Protein AF-A0A955FFC4-F1 (afdb_monomer_lite)

Foldseek 3Di:
DDDDDDPPPVPVVVVVVVVVVVVLLVQLLLQLLAWEWEAEPVVRDIDIDRRSLVVQVVVLVPDPDPDDSVVSNVSSVVSNVVSVPDPHHYYDYD

pLDDT: mean 82.97, std 13.57, range [53.78, 96.0]

Structure (mmCIF, N/CA/C/O backbone):
data_AF-A0A955FFC4-F1
#
_entry.id   AF-A0A955FFC4-F1
#
loop_
_atom_site.group_PDB
_atom_site.id
_atom_site.type_symbol
_atom_site.label_atom_id
_atom_site.label_alt_id
_atom_site.label_comp_id
_atom_site.label_asym_id
_atom_site.label_entity_id
_atom_site.label_seq_id
_atom_site.pdbx_PDB_ins_code
_atom_site.Cartn_x
_atom_site.Cartn_y
_atom_site.Cartn_z
_atom_site.occupancy
_atom_site.B_iso_or_equiv
_atom_site.auth_seq_id
_atom_site.auth_comp_id
_atom_site.auth_asym_id
_atom_site.auth_atom_id
_atom_site.pdbx_PDB_model_num
ATOM 1 N N . MET A 1 1 ? -36.392 5.468 45.249 1.00 54.31 1 MET A N 1
ATOM 2 C CA . MET A 1 1 ? -36.507 4.399 44.228 1.00 54.31 1 MET A CA 1
ATOM 3 C C . MET A 1 1 ? -35.678 4.788 43.006 1.00 54.31 1 MET A C 1
ATOM 5 O O . MET A 1 1 ? -36.012 5.798 42.395 1.00 54.31 1 MET A O 1
ATOM 9 N N . PRO A 1 2 ? -34.590 4.082 42.652 1.00 60.34 2 PRO A N 1
ATOM 10 C CA . PRO A 1 2 ? -33.821 4.402 41.453 1.00 60.34 2 PRO A CA 1
ATOM 11 C C . PRO A 1 2 ? -34.438 3.710 40.227 1.00 60.34 2 PRO A C 1
ATOM 13 O O . PRO A 1 2 ? -34.625 2.496 40.215 1.00 60.34 2 PRO A O 1
ATOM 16 N N . LYS A 1 3 ? -34.785 4.492 39.198 1.00 56.66 3 LYS A N 1
ATOM 17 C CA . LYS A 1 3 ? -35.309 3.987 37.917 1.00 56.66 3 LYS A CA 1
ATOM 18 C C . LYS A 1 3 ? -34.197 3.273 37.125 1.00 56.66 3 LYS A C 1
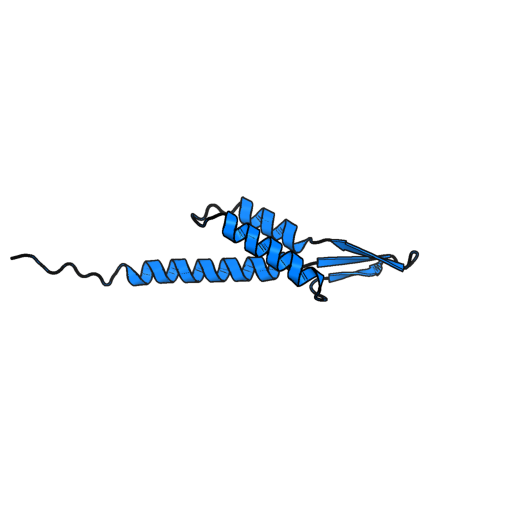ATOM 20 O O . LYS A 1 3 ? -33.095 3.820 37.028 1.00 56.66 3 LYS A O 1
ATOM 25 N N . PRO A 1 4 ? -34.458 2.106 36.508 1.00 61.22 4 PRO A N 1
ATOM 26 C CA . PRO A 1 4 ? -33.458 1.394 35.721 1.00 61.22 4 PRO A CA 1
ATOM 27 C C . PRO A 1 4 ? -33.192 2.132 34.401 1.00 61.22 4 PRO A C 1
ATOM 29 O O . PRO A 1 4 ? -34.077 2.302 33.562 1.00 61.22 4 PRO A O 1
ATOM 32 N N . LYS A 1 5 ? -31.953 2.603 34.220 1.00 53.78 5 LYS A N 1
ATOM 33 C CA . LYS A 1 5 ? -31.502 3.315 33.017 1.00 53.78 5 LYS A CA 1
ATOM 34 C C . LYS A 1 5 ? -31.298 2.304 31.881 1.00 53.78 5 LYS A C 1
ATOM 36 O O . LYS A 1 5 ? -30.409 1.457 31.938 1.00 53.78 5 LYS A O 1
ATOM 41 N N . ASN A 1 6 ? -32.155 2.384 30.869 1.00 57.72 6 ASN A N 1
ATOM 42 C CA . ASN A 1 6 ? -32.224 1.467 29.732 1.00 57.72 6 ASN A CA 1
ATOM 43 C C . ASN A 1 6 ? -30.949 1.569 28.859 1.00 57.72 6 ASN A C 1
ATOM 45 O O . ASN A 1 6 ? -30.765 2.533 28.122 1.00 57.72 6 ASN A O 1
ATOM 49 N N . LYS A 1 7 ? -30.049 0.578 28.946 1.00 57.91 7 LYS A N 1
ATOM 50 C CA . LYS A 1 7 ? -28.730 0.525 28.266 1.00 57.91 7 LYS A CA 1
ATOM 51 C C . LYS A 1 7 ? -28.768 0.019 26.807 1.00 57.91 7 LYS A C 1
ATOM 53 O O . LYS A 1 7 ? -27.745 -0.421 26.291 1.00 57.91 7 LYS A O 1
ATOM 58 N N . LYS A 1 8 ? -29.918 0.019 26.125 1.00 56.09 8 LYS A N 1
ATOM 59 C CA . LYS A 1 8 ? -30.042 -0.624 24.796 1.00 56.09 8 LYS A CA 1
ATOM 60 C C . LYS A 1 8 ? -29.724 0.279 23.594 1.00 56.09 8 LYS A C 1
ATOM 62 O O . LYS A 1 8 ? -29.367 -0.251 22.551 1.00 56.09 8 LYS A O 1
ATOM 67 N N . ALA A 1 9 ? -29.764 1.605 23.734 1.00 55.69 9 ALA A N 1
ATOM 68 C CA . ALA A 1 9 ? -29.582 2.523 22.600 1.00 55.69 9 ALA A CA 1
ATOM 69 C C . ALA A 1 9 ? -28.121 2.684 22.122 1.00 55.69 9 ALA A C 1
ATOM 71 O O . ALA A 1 9 ? -27.894 3.009 20.964 1.00 55.69 9 ALA A O 1
ATOM 72 N N . ASN A 1 10 ? -27.122 2.401 22.968 1.00 56.19 10 ASN A N 1
ATOM 73 C CA . ASN A 1 10 ? -25.712 2.600 22.599 1.00 56.19 10 ASN A CA 1
ATOM 74 C C . ASN A 1 10 ? -25.120 1.491 21.716 1.00 56.19 10 ASN A C 1
ATOM 76 O O . ASN A 1 10 ? -24.100 1.726 21.082 1.00 56.19 10 ASN A O 1
ATOM 80 N N . LYS A 1 11 ? -25.728 0.296 21.663 1.00 55.47 11 LYS A N 1
ATOM 81 C CA . LYS A 1 11 ? -25.161 -0.831 20.900 1.00 55.47 11 LYS A CA 1
ATOM 82 C C . LYS A 1 11 ? -25.271 -0.655 19.383 1.00 55.47 11 LYS A C 1
ATOM 84 O O . LYS A 1 11 ? -24.379 -1.104 18.672 1.00 55.47 11 LYS A O 1
ATOM 89 N N . LEU A 1 12 ? -26.340 -0.016 18.898 1.00 57.34 12 LEU A N 1
ATOM 90 C CA . LEU A 1 12 ? -26.520 0.219 17.461 1.00 57.34 12 LEU A CA 1
ATOM 91 C C . LEU A 1 12 ? -25.492 1.221 16.923 1.00 57.34 12 LEU A C 1
ATOM 93 O O . LEU A 1 12 ? -24.846 0.938 15.924 1.00 57.34 12 LEU A O 1
ATOM 97 N N . SER A 1 13 ? -25.263 2.324 17.643 1.00 58.88 13 SER A N 1
ATOM 98 C CA . SER A 1 13 ? -24.281 3.342 17.247 1.00 58.88 13 SER A CA 1
ATOM 99 C C . SER A 1 13 ? -22.849 2.793 17.168 1.00 58.88 13 SER A C 1
ATOM 101 O O . SER A 1 13 ? -22.109 3.141 16.254 1.00 58.88 13 SER A O 1
ATOM 103 N N . THR A 1 14 ? -22.455 1.894 18.078 1.00 62.78 14 THR A N 1
ATOM 104 C CA . THR A 1 14 ? -21.148 1.216 18.001 1.00 62.78 14 THR A CA 1
ATOM 105 C C . THR A 1 14 ? -21.035 0.256 16.814 1.00 62.78 14 THR A C 1
ATOM 107 O O . THR A 1 14 ? -19.989 0.212 16.180 1.00 62.78 14 THR A O 1
ATOM 110 N N . LEU A 1 15 ? -22.107 -0.469 16.468 1.00 62.62 15 LEU A N 1
ATOM 111 C CA . LEU A 1 15 ? -22.101 -1.410 15.336 1.00 62.62 15 LEU A CA 1
ATOM 112 C C . LEU A 1 15 ? -22.007 -0.699 13.974 1.00 62.62 15 LEU A C 1
ATOM 114 O O . LEU A 1 15 ? -21.368 -1.206 13.050 1.00 62.62 15 LEU A O 1
ATOM 118 N N . GLU A 1 16 ? -22.626 0.477 13.840 1.00 62.34 16 GLU A N 1
ATOM 119 C CA . GLU A 1 16 ? -22.520 1.306 12.632 1.00 62.34 16 GLU A CA 1
ATOM 120 C C . GLU A 1 16 ? -21.086 1.816 12.424 1.00 62.34 16 GLU A C 1
ATOM 122 O O . GLU A 1 16 ? -20.565 1.752 11.309 1.00 62.34 16 GLU A O 1
ATOM 127 N N . ILE A 1 17 ? -20.416 2.245 13.501 1.00 69.38 17 ILE A N 1
ATOM 128 C CA . ILE A 1 17 ? -19.010 2.678 13.466 1.00 69.38 17 ILE A CA 1
ATOM 129 C C . ILE A 1 17 ? -18.088 1.514 13.062 1.00 69.38 17 ILE A C 1
ATOM 131 O O . ILE A 1 17 ? -17.193 1.707 12.236 1.00 69.38 17 ILE A O 1
ATOM 135 N N . ASP A 1 18 ? -18.341 0.303 13.568 1.00 79.44 18 ASP A N 1
ATOM 136 C CA . ASP A 1 18 ? -17.557 -0.892 13.225 1.00 79.44 18 ASP A CA 1
ATOM 137 C C . ASP A 1 18 ? -17.700 -1.284 11.745 1.00 79.44 18 ASP A C 1
ATOM 139 O O . ASP A 1 18 ? -16.721 -1.647 11.091 1.00 79.44 18 ASP A O 1
ATOM 143 N N . SER A 1 19 ? -18.903 -1.167 11.179 1.00 86.62 19 SER A N 1
ATOM 144 C CA . SER A 1 19 ? -19.154 -1.519 9.773 1.00 86.62 19 SER A CA 1
ATOM 145 C C . SER A 1 19 ? -18.430 -0.574 8.807 1.00 86.62 19 SER A C 1
ATOM 147 O O . SER A 1 19 ? -17.822 -1.022 7.832 1.00 86.62 19 SER A O 1
ATOM 149 N N . VAL A 1 20 ? -18.439 0.731 9.100 1.00 85.50 20 VAL A N 1
ATOM 150 C CA . VAL A 1 20 ? -17.703 1.743 8.321 1.00 85.50 20 VAL A CA 1
ATOM 151 C C . VAL A 1 20 ? -16.196 1.510 8.416 1.00 85.50 20 VAL A C 1
ATOM 153 O O . VAL A 1 20 ? -15.491 1.616 7.412 1.00 85.50 20 VAL A O 1
ATOM 156 N N . PHE A 1 21 ? -15.700 1.145 9.599 1.00 85.44 21 PHE A N 1
ATOM 157 C CA . PHE A 1 21 ? -14.294 0.809 9.797 1.00 85.44 21 PHE A CA 1
ATOM 158 C C . PHE A 1 21 ? -13.867 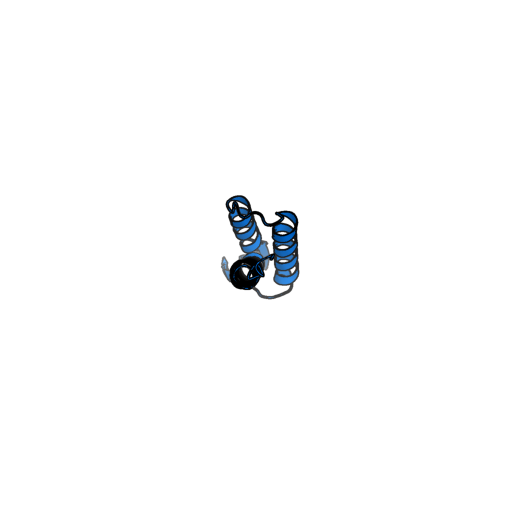-0.394 8.947 1.00 85.44 21 PHE A C 1
ATOM 160 O O . PHE A 1 21 ? -12.879 -0.310 8.218 1.00 85.44 21 PHE A O 1
ATOM 167 N N . ILE A 1 22 ? -14.635 -1.485 8.971 1.00 89.31 22 ILE A N 1
ATOM 168 C CA . ILE A 1 22 ? -14.354 -2.678 8.157 1.00 89.31 22 ILE A CA 1
ATOM 169 C C . ILE A 1 22 ? -14.376 -2.336 6.666 1.00 89.31 22 ILE A C 1
ATOM 171 O O . ILE A 1 22 ? -13.474 -2.735 5.928 1.00 89.31 22 ILE A O 1
ATOM 175 N N . PHE A 1 23 ? -15.367 -1.562 6.219 1.00 91.44 23 PHE A N 1
ATOM 176 C CA . PHE A 1 23 ? -15.436 -1.113 4.831 1.00 91.44 23 PHE A CA 1
ATOM 177 C C . PHE A 1 23 ? -14.190 -0.314 4.429 1.00 91.44 23 PHE A C 1
ATOM 179 O O . PHE A 1 23 ? -13.603 -0.579 3.381 1.00 91.44 23 PHE A O 1
ATOM 186 N N . LYS A 1 24 ? -13.742 0.612 5.283 1.00 90.00 24 LYS A N 1
ATOM 187 C CA . LYS A 1 24 ? -12.526 1.402 5.057 1.00 90.00 24 LYS A CA 1
ATOM 188 C C . LYS A 1 24 ? -11.278 0.519 4.946 1.00 90.00 24 LYS A C 1
ATOM 190 O O . LYS A 1 24 ? -10.469 0.730 4.046 1.00 90.00 24 LYS A O 1
ATOM 195 N N . ILE A 1 25 ? -11.145 -0.503 5.795 1.00 91.50 25 ILE A N 1
ATOM 196 C CA . ILE A 1 25 ? -10.053 -1.485 5.694 1.00 91.50 25 ILE A CA 1
ATOM 197 C C . ILE A 1 25 ? -10.078 -2.181 4.335 1.00 91.50 25 ILE A C 1
ATOM 199 O O . ILE A 1 25 ? -9.058 -2.226 3.650 1.00 91.50 25 ILE A O 1
ATOM 203 N N . ILE A 1 26 ? -11.235 -2.709 3.932 1.00 94.38 26 ILE A N 1
ATOM 204 C CA . ILE A 1 26 ? -11.383 -3.418 2.655 1.00 94.38 26 ILE A CA 1
ATOM 205 C C . ILE A 1 26 ? -11.031 -2.486 1.492 1.00 94.38 26 ILE A C 1
ATOM 207 O O . ILE A 1 26 ? -10.286 -2.884 0.598 1.00 94.38 26 ILE A O 1
ATOM 211 N N . LEU A 1 27 ? -11.498 -1.236 1.531 1.00 93.75 27 LEU A N 1
ATOM 212 C CA . LEU A 1 27 ? -11.182 -0.217 0.534 1.00 93.75 27 LEU A CA 1
ATOM 213 C C . LEU A 1 27 ? -9.664 -0.016 0.400 1.00 93.75 27 LEU A C 1
ATOM 215 O O . LEU A 1 27 ? -9.142 -0.045 -0.712 1.00 93.75 27 LEU A O 1
ATOM 219 N N . PHE A 1 28 ? -8.943 0.136 1.513 1.00 93.69 28 PHE A N 1
ATOM 220 C CA . PHE A 1 28 ? -7.487 0.300 1.495 1.00 93.69 28 PHE A CA 1
ATOM 221 C C . PHE A 1 28 ? -6.731 -0.950 1.071 1.00 93.69 28 PHE A C 1
ATOM 223 O O . PHE A 1 28 ? -5.682 -0.826 0.447 1.00 93.69 28 PHE A O 1
ATOM 230 N N . VAL A 1 29 ? -7.250 -2.145 1.346 1.00 94.69 29 VAL A N 1
ATOM 231 C CA . VAL A 1 29 ? -6.650 -3.383 0.835 1.00 94.69 29 VAL A CA 1
ATOM 232 C C . VAL A 1 29 ? -6.814 -3.472 -0.681 1.00 94.69 29 VAL A C 1
ATOM 234 O O . VAL A 1 29 ? -5.844 -3.731 -1.395 1.00 94.69 29 VAL A O 1
ATOM 237 N N . VAL A 1 30 ? -8.021 -3.222 -1.191 1.00 94.25 30 VAL A N 1
ATOM 238 C CA . VAL A 1 30 ?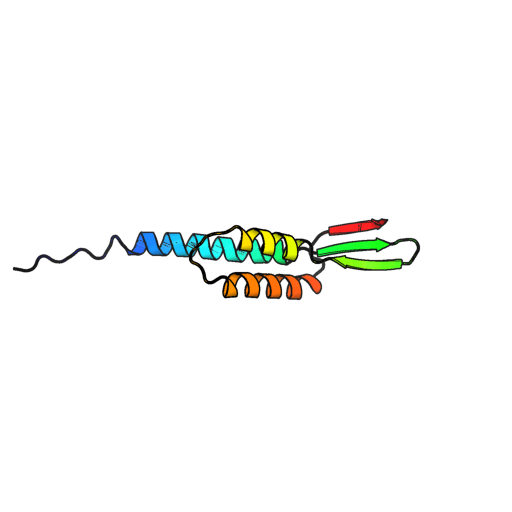 -8.309 -3.283 -2.630 1.00 94.25 30 VAL A CA 1
ATOM 239 C C . VAL A 1 30 ? -7.522 -2.217 -3.382 1.00 94.25 30 VAL A C 1
ATOM 241 O O . VAL A 1 30 ? -6.863 -2.540 -4.365 1.00 94.25 30 VAL A O 1
ATOM 244 N N . LEU A 1 31 ? -7.540 -0.968 -2.914 1.00 94.62 31 LEU A N 1
ATOM 245 C CA . LEU A 1 31 ? -6.808 0.121 -3.556 1.00 94.62 31 LEU A CA 1
ATOM 246 C C . LEU A 1 31 ? -5.298 -0.032 -3.369 1.00 94.62 31 LEU A C 1
ATOM 248 O O . LEU A 1 31 ? -4.560 0.078 -4.338 1.00 94.62 31 LEU A O 1
ATOM 252 N N . GLY A 1 32 ? -4.826 -0.339 -2.161 1.00 94.44 32 GLY A N 1
ATOM 253 C CA . GLY A 1 32 ? -3.401 -0.419 -1.830 1.00 94.44 32 GLY A CA 1
ATOM 254 C C . GLY A 1 32 ? -2.659 -1.551 -2.536 1.00 94.44 32 GLY A C 1
ATOM 255 O O . GLY A 1 32 ? -1.456 -1.444 -2.755 1.00 94.44 32 GLY A O 1
ATOM 256 N N . SER A 1 33 ? -3.374 -2.605 -2.936 1.00 95.50 33 SER A N 1
ATOM 257 C CA . SER A 1 33 ? -2.815 -3.743 -3.673 1.00 95.50 33 SER A CA 1
ATOM 258 C C . SER A 1 33 ? -2.696 -3.527 -5.184 1.00 95.50 33 SER A C 1
ATOM 260 O O . SER A 1 33 ? -2.161 -4.401 -5.861 1.00 95.50 33 SER A O 1
ATOM 262 N N . GLN A 1 34 ? -3.160 -2.396 -5.734 1.00 94.88 34 GLN A N 1
ATOM 263 C CA . GLN A 1 34 ? -3.075 -2.142 -7.177 1.00 94.88 34 GLN A CA 1
ATOM 264 C C . GLN A 1 34 ? -1.669 -1.703 -7.598 1.00 94.88 34 GLN A C 1
ATOM 266 O O . GLN A 1 34 ? -1.163 -0.668 -7.144 1.00 94.88 34 GLN A O 1
ATOM 271 N N . TRP A 1 35 ? -1.080 -2.440 -8.539 1.00 94.88 35 TRP A N 1
ATOM 272 C CA . TRP A 1 35 ? 0.192 -2.099 -9.168 1.00 94.88 35 TRP A CA 1
ATOM 273 C C . TRP A 1 35 ? 0.010 -1.725 -10.637 1.00 94.88 35 TRP A C 1
ATOM 275 O O . TRP A 1 35 ? -0.841 -2.261 -11.346 1.00 94.88 35 TRP A O 1
ATOM 285 N N . LEU A 1 36 ? 0.825 -0.783 -11.102 1.00 93.00 36 LEU A N 1
ATOM 286 C CA . LEU A 1 36 ? 0.976 -0.495 -12.520 1.00 93.00 36 LEU A CA 1
ATOM 287 C C . LEU A 1 36 ? 2.297 -1.082 -12.992 1.00 93.00 36 LEU A C 1
ATOM 289 O O . LEU A 1 36 ? 3.361 -0.674 -12.529 1.00 93.00 36 LEU A O 1
ATOM 293 N N . HIS A 1 37 ? 2.233 -2.004 -13.939 1.00 90.25 37 HIS A N 1
ATOM 294 C CA . HIS A 1 37 ? 3.410 -2.582 -14.565 1.00 90.25 37 HIS A CA 1
ATOM 295 C C . HIS A 1 37 ? 3.607 -1.960 -15.941 1.00 90.25 37 HIS A C 1
ATOM 297 O O . HIS A 1 37 ? 2.765 -2.104 -16.824 1.00 90.25 37 HIS A O 1
ATOM 303 N N . ILE A 1 38 ? 4.724 -1.266 -16.129 1.00 90.50 38 ILE A N 1
ATOM 304 C CA . ILE A 1 38 ? 5.096 -0.712 -17.432 1.00 90.50 38 ILE A CA 1
ATOM 305 C C . ILE A 1 38 ? 6.079 -1.682 -18.079 1.00 90.50 38 ILE A C 1
ATOM 307 O O . ILE A 1 38 ? 7.170 -1.893 -17.545 1.00 90.50 38 ILE A O 1
ATOM 311 N N . LEU A 1 39 ? 5.675 -2.277 -19.198 1.00 89.44 39 LEU A N 1
ATOM 312 C CA . LEU A 1 39 ? 6.508 -3.138 -20.032 1.00 89.44 39 LEU A CA 1
ATOM 313 C C . LEU A 1 39 ? 7.076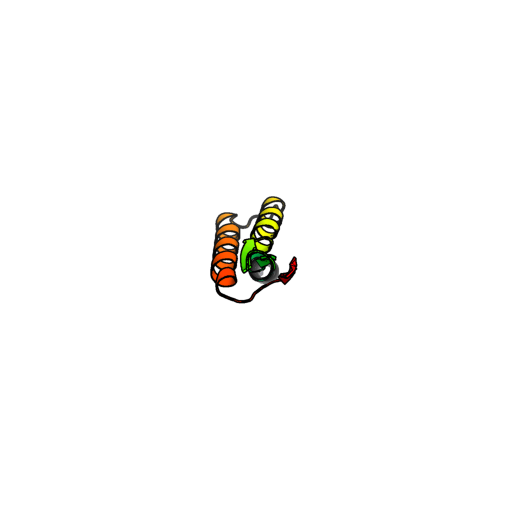 -2.309 -21.180 1.00 89.44 39 LEU A C 1
ATOM 315 O O . LEU A 1 39 ? 6.314 -1.739 -21.959 1.00 89.44 39 LEU A O 1
ATOM 319 N N . ASP A 1 40 ? 8.399 -2.258 -21.279 1.00 87.06 40 ASP A N 1
ATOM 320 C CA . ASP A 1 40 ? 9.096 -1.695 -22.434 1.00 87.06 40 ASP A CA 1
ATOM 321 C C . ASP A 1 40 ? 9.456 -2.822 -23.403 1.00 87.06 40 ASP A C 1
ATOM 323 O O . ASP A 1 40 ? 10.287 -3.680 -23.091 1.00 87.06 40 ASP A O 1
ATOM 327 N N . THR A 1 41 ? 8.833 -2.814 -24.578 1.00 81.75 41 THR A N 1
ATOM 328 C CA . THR A 1 41 ? 8.983 -3.852 -25.607 1.00 81.75 41 THR A CA 1
ATOM 329 C C . THR A 1 41 ? 10.375 -3.837 -26.242 1.00 81.75 41 THR A C 1
ATOM 331 O O . THR A 1 41 ? 10.868 -4.878 -26.671 1.00 81.75 41 THR A O 1
ATOM 334 N N . ASN A 1 42 ? 11.050 -2.684 -26.269 1.00 81.94 42 ASN A N 1
ATOM 335 C CA . ASN A 1 42 ? 12.382 -2.557 -26.871 1.00 81.94 42 ASN A CA 1
ATOM 336 C C . ASN A 1 42 ? 13.474 -3.088 -25.943 1.00 81.94 42 ASN A C 1
ATOM 338 O O . ASN A 1 42 ? 14.443 -3.698 -26.391 1.00 81.94 42 ASN A O 1
ATOM 342 N N . THR A 1 43 ? 13.313 -2.852 -24.641 1.00 82.62 43 THR A N 1
ATOM 343 C CA . THR A 1 43 ? 14.320 -3.203 -23.631 1.00 82.62 43 THR A CA 1
ATOM 344 C C . THR A 1 43 ? 13.962 -4.480 -22.858 1.00 82.62 43 THR A C 1
ATOM 346 O O . THR A 1 43 ? 14.774 -4.969 -22.075 1.00 82.62 43 THR A O 1
ATOM 349 N N . ASN A 1 44 ? 12.755 -5.021 -23.060 1.00 84.75 44 ASN A N 1
ATOM 350 C CA . ASN A 1 44 ? 12.170 -6.158 -22.341 1.00 84.75 44 ASN A CA 1
ATOM 351 C C . ASN A 1 44 ? 12.236 -6.009 -20.806 1.00 84.75 44 ASN A C 1
ATOM 353 O O . ASN A 1 44 ? 12.431 -6.976 -20.068 1.00 84.75 44 ASN A O 1
ATOM 357 N N . LYS A 1 45 ? 12.136 -4.766 -20.319 1.00 87.19 45 LYS A N 1
ATOM 358 C CA . LYS A 1 45 ? 12.179 -4.425 -18.890 1.00 87.19 45 LYS A CA 1
ATOM 359 C C . LYS A 1 45 ? 10.775 -4.143 -18.379 1.00 87.19 45 LYS A C 1
ATOM 361 O O . LYS A 1 45 ? 9.965 -3.535 -19.076 1.00 87.19 45 LYS A O 1
ATOM 366 N N . GLN A 1 46 ? 10.528 -4.537 -17.133 1.00 86.62 46 GLN A N 1
ATOM 367 C CA . GLN A 1 46 ? 9.281 -4.274 -16.427 1.00 86.62 46 GLN A CA 1
ATOM 368 C C . GLN A 1 46 ? 9.539 -3.350 -15.238 1.00 86.62 46 GLN A C 1
ATOM 370 O O . GLN A 1 46 ? 10.390 -3.635 -14.394 1.00 86.62 46 GLN A O 1
ATOM 375 N N . TYR A 1 47 ? 8.773 -2.266 -15.154 1.00 90.38 47 TYR A N 1
ATOM 376 C CA . TYR A 1 47 ? 8.832 -1.307 -14.054 1.00 90.38 47 TYR A CA 1
ATOM 377 C C . TYR A 1 47 ? 7.520 -1.352 -13.259 1.00 90.38 47 TYR A C 1
ATOM 379 O O . TYR A 1 47 ? 6.504 -0.850 -13.747 1.00 90.38 47 TYR A O 1
ATOM 387 N N . PRO A 1 48 ? 7.505 -1.981 -12.068 1.00 91.19 48 PRO A N 1
ATOM 388 C CA . PRO A 1 48 ? 6.338 -2.001 -11.195 1.00 91.19 48 PRO A CA 1
ATOM 389 C C . PRO A 1 48 ? 6.250 -0.704 -10.379 1.00 91.19 48 PRO A C 1
ATOM 391 O O . PRO A 1 48 ? 7.182 -0.338 -9.663 1.00 91.19 48 PRO A O 1
ATOM 394 N N . LEU A 1 49 ? 5.113 -0.017 -10.461 1.00 93.25 49 LEU A N 1
ATOM 395 C CA . LEU A 1 49 ? 4.809 1.198 -9.708 1.00 93.25 49 LEU A CA 1
ATOM 396 C C . LEU A 1 49 ? 3.599 0.956 -8.789 1.00 93.25 49 LEU A C 1
ATOM 398 O O . LEU A 1 49 ? 2.528 0.599 -9.288 1.00 93.25 49 LEU A O 1
ATOM 402 N N . PRO A 1 50 ? 3.714 1.181 -7.467 1.00 94.31 50 PRO A N 1
ATOM 403 C CA . PRO A 1 50 ? 2.637 0.933 -6.507 1.00 94.31 50 PRO A CA 1
ATOM 404 C C . PRO A 1 50 ? 1.624 2.088 -6.487 1.00 94.31 50 PRO A C 1
ATOM 406 O O . PRO A 1 50 ? 1.435 2.766 -5.475 1.00 94.31 50 PRO A O 1
ATOM 409 N N . ILE A 1 51 ? 0.980 2.356 -7.623 1.00 94.62 51 ILE A N 1
ATOM 410 C CA . ILE A 1 51 ? 0.055 3.492 -7.773 1.00 94.62 51 ILE A CA 1
ATOM 411 C C . ILE A 1 51 ? -1.118 3.378 -6.795 1.00 94.62 51 ILE A C 1
ATOM 413 O O . ILE A 1 51 ? -1.531 4.374 -6.201 1.00 94.62 51 ILE A O 1
ATOM 417 N N . GLY A 1 52 ? -1.604 2.161 -6.563 1.00 93.88 52 GLY A N 1
ATOM 418 C CA . GLY A 1 52 ? -2.669 1.886 -5.612 1.00 93.88 52 GLY A CA 1
ATOM 419 C C . GLY A 1 52 ? -2.344 2.301 -4.178 1.00 93.88 52 GLY A C 1
ATOM 420 O O . GLY A 1 52 ? -3.166 2.922 -3.499 1.00 93.88 52 GLY A O 1
ATOM 421 N N . ALA A 1 53 ? -1.116 2.035 -3.730 1.00 94.56 53 ALA A N 1
ATOM 422 C CA . ALA A 1 53 ? -0.647 2.436 -2.408 1.00 94.56 53 ALA A CA 1
AT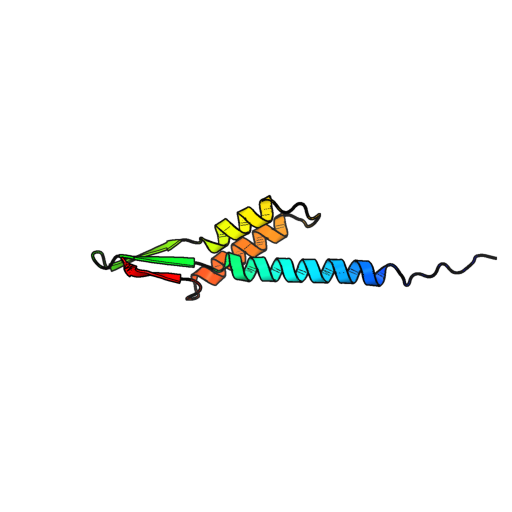OM 423 C C . ALA A 1 53 ? -0.568 3.962 -2.276 1.00 94.56 53 ALA A C 1
ATOM 425 O O . ALA A 1 53 ? -1.038 4.513 -1.283 1.00 94.56 53 ALA A O 1
ATOM 426 N N . ILE A 1 54 ? -0.054 4.657 -3.298 1.00 95.25 54 ILE A N 1
ATOM 427 C CA . ILE A 1 54 ? 0.036 6.127 -3.312 1.00 95.25 54 ILE A CA 1
ATOM 428 C C . ILE A 1 54 ? -1.361 6.755 -3.210 1.00 95.25 54 ILE A C 1
ATOM 430 O O . ILE A 1 54 ? -1.581 7.642 -2.382 1.00 95.25 54 ILE A O 1
ATOM 434 N N . ILE A 1 55 ? -2.320 6.265 -4.002 1.00 94.19 55 ILE A N 1
ATOM 435 C CA . ILE A 1 55 ? -3.713 6.736 -3.967 1.00 94.19 55 ILE A CA 1
ATOM 436 C C . ILE A 1 55 ? -4.336 6.471 -2.591 1.00 94.19 55 ILE A C 1
ATOM 438 O O . ILE A 1 55 ? -4.981 7.353 -2.024 1.00 94.19 55 ILE A O 1
ATOM 442 N N . SER A 1 56 ? -4.111 5.285 -2.024 1.00 92.38 56 SER A N 1
ATOM 443 C CA . SER A 1 56 ? -4.658 4.913 -0.714 1.00 92.38 56 SER A CA 1
ATOM 444 C C . SER A 1 56 ? -4.103 5.782 0.413 1.00 92.38 56 SER A C 1
ATOM 446 O O . SER A 1 56 ? -4.858 6.198 1.289 1.00 92.38 56 SER A O 1
ATOM 448 N N . VAL A 1 57 ? -2.807 6.117 0.375 1.00 92.75 57 VAL A N 1
ATOM 449 C CA . VAL A 1 57 ? -2.190 7.048 1.332 1.00 92.75 57 VAL A CA 1
ATOM 450 C C . VAL A 1 57 ? -2.804 8.438 1.202 1.00 92.75 57 VAL A C 1
ATOM 452 O O . VAL A 1 57 ? -3.168 9.028 2.216 1.00 92.75 57 VAL A O 1
ATOM 455 N N . ALA A 1 58 ? -2.973 8.951 -0.020 1.00 91.81 58 ALA A N 1
ATOM 456 C CA . ALA A 1 58 ? -3.611 10.250 -0.235 1.00 91.81 58 ALA A CA 1
ATOM 457 C C . ALA A 1 58 ? -5.038 10.282 0.341 1.00 91.81 58 ALA A C 1
ATOM 459 O O . ALA A 1 58 ? -5.424 11.248 1.003 1.00 91.81 58 ALA A O 1
ATOM 460 N N . PHE A 1 59 ? -5.792 9.193 0.165 1.00 89.94 59 PHE A N 1
ATOM 461 C CA . PHE A 1 59 ? -7.125 9.041 0.742 1.00 89.94 59 PHE A CA 1
ATOM 462 C C . PHE A 1 59 ? -7.079 9.011 2.279 1.00 89.94 59 PHE A C 1
ATOM 464 O O . PHE A 1 59 ? -7.810 9.754 2.928 1.00 89.94 59 PHE A O 1
ATOM 471 N N . ALA A 1 60 ? -6.159 8.242 2.871 1.00 88.94 60 ALA A N 1
ATOM 472 C CA . ALA A 1 60 ? -5.953 8.181 4.321 1.00 88.94 60 ALA A CA 1
ATOM 473 C C . ALA A 1 60 ? -5.495 9.519 4.934 1.00 88.94 60 ALA A C 1
ATOM 475 O O . ALA A 1 60 ? -5.773 9.796 6.100 1.00 88.94 60 ALA A O 1
ATOM 476 N N . MET A 1 61 ? -4.804 10.371 4.169 1.00 85.38 61 MET A N 1
ATOM 477 C CA . MET A 1 61 ? -4.373 11.695 4.626 1.00 85.38 61 MET A CA 1
ATOM 478 C C . MET A 1 61 ? -5.527 12.693 4.724 1.00 85.38 61 MET A C 1
ATOM 480 O O . MET A 1 61 ? -5.556 13.474 5.682 1.00 85.38 61 MET A O 1
ATOM 484 N N . HIS A 1 62 ? -6.439 12.671 3.747 1.00 83.62 62 HIS A N 1
ATOM 485 C CA . HIS A 1 62 ? -7.601 13.563 3.687 1.00 83.62 62 HIS A CA 1
ATOM 486 C C . HIS A 1 62 ? -8.700 13.153 4.676 1.00 83.62 62 HIS A C 1
ATOM 488 O O . HIS A 1 62 ? -9.509 13.974 5.109 1.00 83.62 62 HIS A O 1
ATOM 494 N N . ASP A 1 63 ? -8.721 11.880 5.057 1.00 73.44 63 ASP A N 1
ATOM 495 C CA . ASP A 1 63 ? -9.733 11.339 5.941 1.00 73.44 63 ASP A CA 1
ATOM 496 C C . ASP A 1 63 ? -9.526 11.807 7.396 1.00 73.44 63 ASP A C 1
ATOM 498 O O . ASP A 1 63 ? -8.499 11.561 8.031 1.00 73.44 63 ASP A O 1
ATOM 502 N N . HIS A 1 64 ? -10.519 12.512 7.943 1.00 61.38 64 HIS A N 1
ATOM 503 C CA . HIS A 1 64 ? -10.484 13.079 9.300 1.00 61.38 64 HIS A CA 1
ATOM 504 C C . HIS A 1 64 ? -11.095 12.147 10.365 1.00 61.38 64 HIS A C 1
ATOM 506 O O . HIS A 1 64 ? -11.375 12.581 11.488 1.00 61.38 64 HIS A O 1
ATOM 512 N N . PHE A 1 65 ? -11.335 10.873 10.037 1.00 60.50 65 PHE A N 1
ATOM 513 C CA . PHE A 1 65 ? -11.922 9.922 10.980 1.00 60.50 65 PHE A CA 1
ATOM 514 C C . PHE A 1 65 ? -10.989 9.696 12.174 1.00 60.50 65 PHE A C 1
ATOM 516 O O . PHE A 1 65 ? -9.775 9.595 12.033 1.00 60.50 65 PHE A O 1
ATOM 523 N N . LYS A 1 66 ? -11.578 9.574 13.370 1.00 62.34 66 LYS A N 1
ATOM 524 C CA . LYS A 1 66 ? -10.886 9.407 14.665 1.00 62.34 66 LYS A CA 1
ATOM 525 C C . LYS A 1 66 ? -10.174 8.050 14.839 1.00 62.34 66 LYS A C 1
ATOM 527 O O . LYS A 1 66 ? -9.864 7.663 15.962 1.00 62.34 66 LYS A O 1
ATOM 532 N N . ILE A 1 67 ? -9.969 7.317 13.751 1.00 65.50 67 ILE A N 1
ATOM 533 C CA . ILE A 1 67 ? -9.242 6.049 13.722 1.00 65.50 67 ILE A CA 1
ATOM 534 C C . ILE A 1 67 ? -7.745 6.357 13.788 1.00 65.50 67 ILE A C 1
ATOM 536 O O . ILE A 1 67 ? -7.278 7.363 13.253 1.00 65.50 67 ILE A O 1
ATOM 540 N N . ASP A 1 68 ? -6.985 5.500 14.467 1.00 79.31 68 ASP A N 1
ATOM 541 C CA . ASP A 1 68 ? -5.539 5.662 14.562 1.00 79.31 68 ASP A CA 1
ATOM 542 C C . ASP A 1 68 ? -4.906 5.499 13.170 1.00 79.31 68 ASP A C 1
ATOM 544 O O . ASP A 1 68 ? -4.912 4.409 12.593 1.00 79.31 68 ASP A O 1
ATOM 548 N N . ARG A 1 69 ? -4.343 6.590 12.630 1.00 82.31 69 ARG A N 1
ATOM 549 C CA . ARG A 1 69 ? -3.708 6.636 11.298 1.00 82.31 69 ARG A CA 1
ATOM 550 C C . ARG A 1 69 ? -2.633 5.558 11.119 1.00 82.31 69 ARG A C 1
ATOM 552 O O . ARG A 1 69 ? -2.334 5.161 9.998 1.00 82.31 69 ARG A O 1
ATOM 559 N N . LYS A 1 70 ? -2.058 5.059 12.219 1.00 87.50 70 LYS A N 1
ATOM 560 C CA . LYS A 1 70 ? -1.088 3.955 12.208 1.00 87.50 70 LYS A CA 1
ATOM 561 C C . LYS A 1 70 ? -1.671 2.669 11.626 1.00 87.50 70 LYS A C 1
ATOM 563 O O . LYS A 1 70 ? -0.958 1.963 10.917 1.00 87.50 70 LYS A O 1
ATOM 568 N N . ILE A 1 71 ? -2.940 2.370 11.910 1.00 89.62 71 ILE A N 1
ATOM 569 C CA . ILE A 1 71 ? -3.617 1.173 11.394 1.00 89.62 71 ILE A CA 1
ATOM 570 C C . ILE A 1 71 ? -3.805 1.311 9.883 1.00 89.62 71 ILE A C 1
ATOM 572 O O . ILE A 1 71 ? -3.424 0.406 9.146 1.00 89.62 71 ILE A O 1
ATOM 576 N N . ASP A 1 72 ? -4.286 2.469 9.426 1.00 90.19 72 ASP A N 1
ATOM 577 C CA . ASP A 1 72 ? -4.493 2.756 8.003 1.00 90.19 72 ASP A CA 1
ATOM 578 C C . ASP A 1 72 ? -3.194 2.570 7.202 1.00 90.19 72 ASP A C 1
ATOM 580 O O . ASP A 1 72 ? -3.157 1.806 6.238 1.00 90.19 72 ASP A O 1
ATOM 584 N N . TYR A 1 73 ? -2.090 3.185 7.643 1.00 92.31 73 TYR A N 1
ATOM 585 C CA . TYR A 1 73 ? -0.799 3.036 6.964 1.00 92.31 73 TYR A CA 1
ATOM 586 C C . TYR A 1 73 ? -0.257 1.609 7.017 1.00 92.31 73 TYR A C 1
ATOM 588 O O . TYR A 1 73 ? 0.295 1.136 6.026 1.00 92.31 73 TYR A O 1
ATOM 596 N N . SER A 1 74 ? -0.439 0.906 8.139 1.00 94.75 74 SER A N 1
ATOM 597 C CA . SER A 1 74 ? -0.013 -0.493 8.259 1.00 94.75 74 SER A CA 1
ATOM 598 C C . SER A 1 74 ? -0.734 -1.372 7.241 1.00 94.75 74 SER A C 1
ATOM 600 O O . SER A 1 74 ? -0.095 -2.168 6.560 1.00 94.75 74 SER A O 1
ATOM 602 N N . ILE A 1 75 ? -2.048 -1.190 7.089 1.00 94.75 75 ILE A N 1
ATOM 603 C CA . ILE A 1 75 ? -2.866 -1.942 6.132 1.00 94.75 75 ILE A CA 1
ATOM 604 C C . ILE A 1 75 ? -2.462 -1.613 4.697 1.00 94.75 75 ILE A C 1
ATOM 606 O O . ILE A 1 75 ? -2.314 -2.531 3.896 1.00 94.75 75 ILE A O 1
ATOM 610 N N . ILE A 1 76 ? -2.227 -0.339 4.372 1.00 94.88 76 ILE A N 1
ATOM 611 C CA . ILE A 1 76 ? -1.799 0.068 3.025 1.00 94.88 76 ILE A CA 1
ATOM 612 C C . ILE A 1 76 ? -0.434 -0.533 2.676 1.00 94.88 76 ILE A C 1
ATOM 614 O O . ILE A 1 76 ? -0.270 -1.075 1.586 1.00 94.88 76 ILE A O 1
ATOM 618 N N . ILE A 1 77 ? 0.536 -0.484 3.595 1.00 95.69 77 ILE A N 1
ATOM 619 C CA . ILE A 1 77 ? 1.867 -1.077 3.388 1.00 95.69 77 ILE A CA 1
ATOM 620 C C . ILE A 1 77 ? 1.751 -2.592 3.203 1.00 95.69 77 ILE A C 1
ATOM 622 O O . ILE A 1 77 ? 2.378 -3.150 2.303 1.00 95.69 77 ILE A O 1
ATOM 626 N N . LEU A 1 78 ? 0.928 -3.256 4.019 1.00 96.00 78 LEU A N 1
ATOM 627 C CA . LEU A 1 78 ? 0.711 -4.696 3.916 1.00 96.00 78 LEU A CA 1
ATOM 628 C C . LEU A 1 78 ? 0.050 -5.062 2.581 1.00 96.00 78 LEU A C 1
ATOM 630 O O . LEU A 1 78 ? 0.494 -5.988 1.910 1.00 96.00 78 LEU A O 1
ATOM 634 N N . ALA A 1 79 ? -0.971 -4.311 2.167 1.00 95.56 79 ALA A N 1
ATOM 635 C CA . ALA A 1 79 ? -1.667 -4.504 0.900 1.00 95.56 79 ALA A CA 1
ATOM 636 C C . ALA A 1 79 ? -0.747 -4.265 -0.302 1.00 95.56 79 ALA A C 1
ATOM 638 O O . ALA A 1 79 ? -0.768 -5.055 -1.242 1.00 95.56 79 ALA A O 1
ATOM 639 N N . MET A 1 80 ? 0.102 -3.235 -0.249 1.00 95.50 80 MET A N 1
ATOM 640 C CA . MET A 1 80 ? 1.123 -2.964 -1.261 1.00 95.50 80 MET A CA 1
ATOM 641 C C . MET A 1 80 ? 2.107 -4.129 -1.368 1.00 95.50 80 MET A C 1
ATOM 643 O O . MET A 1 80 ? 2.367 -4.621 -2.465 1.00 95.50 80 MET A O 1
ATOM 647 N N . PHE A 1 81 ? 2.636 -4.581 -0.229 1.00 95.62 81 PHE A N 1
ATOM 648 C CA . PHE A 1 81 ? 3.622 -5.654 -0.169 1.00 95.62 81 PHE A CA 1
ATOM 649 C C . PHE A 1 81 ? 3.051 -6.985 -0.656 1.00 95.62 81 PHE A C 1
ATOM 651 O O . PHE A 1 81 ? 3.681 -7.658 -1.463 1.00 95.62 81 PHE A O 1
ATOM 658 N N . VAL A 1 82 ? 1.850 -7.357 -0.207 1.00 94.44 82 VAL A N 1
ATOM 659 C CA . VAL A 1 82 ? 1.173 -8.571 -0.678 1.00 94.44 82 VAL A CA 1
ATOM 660 C C . VAL A 1 82 ? 0.832 -8.432 -2.161 1.00 94.44 82 VAL A C 1
ATOM 662 O O . VAL A 1 82 ? 1.160 -9.320 -2.939 1.00 94.44 82 VAL A O 1
ATOM 665 N N . GLY A 1 83 ? 0.259 -7.299 -2.573 1.00 91.75 83 GLY A N 1
ATOM 666 C CA . GLY A 1 83 ? -0.118 -7.025 -3.960 1.00 91.75 83 GLY A CA 1
ATOM 667 C C . GLY A 1 83 ? 1.047 -7.092 -4.945 1.00 91.75 83 GLY A C 1
ATOM 668 O O . GLY A 1 83 ? 0.827 -7.474 -6.083 1.00 91.75 83 GLY A O 1
ATOM 669 N N . PHE A 1 84 ? 2.280 -6.810 -4.508 1.00 91.75 84 PHE A N 1
ATOM 670 C CA . PHE A 1 84 ? 3.480 -6.908 -5.348 1.00 91.75 84 PHE A CA 1
ATOM 671 C C . PHE A 1 84 ? 3.724 -8.323 -5.887 1.00 91.75 84 PHE A C 1
ATOM 673 O O . PHE A 1 84 ? 4.212 -8.494 -7.001 1.00 91.75 84 PHE A O 1
ATOM 680 N N . TRP A 1 85 ? 3.411 -9.339 -5.082 1.00 90.50 85 TRP A N 1
ATOM 681 C CA . TRP A 1 85 ? 3.647 -10.741 -5.429 1.00 90.50 85 TRP A CA 1
ATOM 682 C C . TRP A 1 85 ? 2.509 -11.360 -6.233 1.00 90.50 85 TRP A C 1
ATOM 684 O O . TRP A 1 85 ? 2.679 -12.437 -6.805 1.00 90.50 85 TRP A O 1
ATOM 694 N N . LEU A 1 86 ? 1.348 -10.708 -6.271 1.00 87.69 86 LEU A N 1
ATOM 695 C CA . LEU A 1 86 ? 0.230 -11.139 -7.093 1.00 87.69 86 LEU A CA 1
ATOM 696 C C . LEU A 1 86 ? 0.219 -10.353 -8.413 1.00 87.69 86 LEU A C 1
ATOM 698 O O . LEU A 1 86 ? 0.652 -9.205 -8.449 1.00 87.69 86 LEU A O 1
ATOM 702 N N . PRO A 1 87 ? -0.326 -10.919 -9.503 1.00 80.94 87 PRO A N 1
ATOM 703 C CA . PRO A 1 87 ? -0.563 -10.188 -10.748 1.00 80.94 87 PRO A CA 1
ATOM 704 C C . PRO A 1 87 ? -1.769 -9.240 -10.594 1.00 80.94 87 PRO A C 1
ATOM 706 O O . PRO A 1 87 ? -2.764 -9.351 -11.308 1.00 80.94 87 PRO A O 1
ATOM 709 N N . MET A 1 88 ? -1.714 -8.352 -9.601 1.00 79.50 88 MET A N 1
ATOM 710 C CA . MET A 1 88 ? -2.775 -7.419 -9.238 1.00 79.50 88 MET A CA 1
ATOM 711 C C . MET A 1 88 ? -2.518 -6.052 -9.863 1.00 79.50 88 MET A C 1
ATOM 713 O O . MET A 1 88 ? -1.483 -5.431 -9.636 1.00 79.50 88 MET A O 1
ATOM 717 N N . GLY A 1 89 ? -3.509 -5.554 -10.599 1.00 83.69 89 GLY A N 1
ATOM 718 C CA . GLY A 1 89 ? -3.483 -4.232 -11.209 1.00 83.69 89 GLY A CA 1
ATOM 719 C C . GLY A 1 89 ? -3.407 -4.287 -12.728 1.00 83.69 89 GLY A C 1
ATOM 720 O O . GLY A 1 89 ? -3.992 -5.167 -13.361 1.00 83.69 89 GLY A O 1
ATOM 721 N N . THR A 1 90 ? -2.752 -3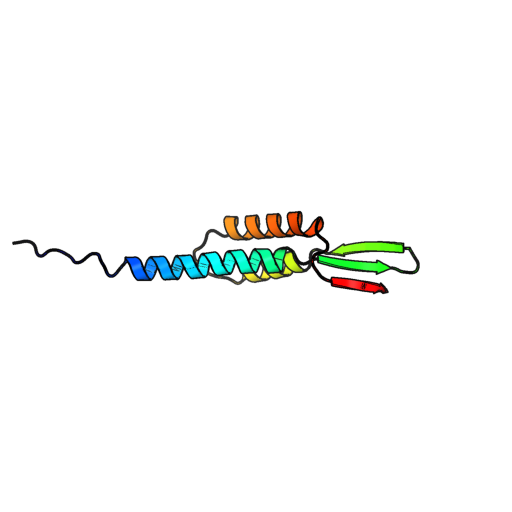.302 -13.331 1.00 88.88 90 THR A N 1
ATOM 722 C CA . THR A 1 90 ? -2.792 -3.087 -14.779 1.00 88.88 90 THR A CA 1
ATOM 723 C C . THR A 1 90 ? -1.401 -3.091 -15.382 1.00 88.88 90 THR A C 1
ATOM 725 O O . THR A 1 90 ? -0.418 -2.666 -14.779 1.00 88.88 90 THR A O 1
ATOM 728 N N . THR A 1 91 ? -1.321 -3.602 -16.605 1.00 89.38 91 THR A N 1
ATOM 729 C CA . THR A 1 91 ? -0.078 -3.675 -17.362 1.00 89.38 91 THR A CA 1
ATOM 730 C C . THR A 1 91 ? -0.218 -2.814 -18.607 1.00 89.38 91 THR A C 1
ATOM 732 O O . THR A 1 91 ? -1.132 -3.024 -19.402 1.00 89.38 91 THR A O 1
ATOM 735 N N . ILE A 1 92 ? 0.668 -1.834 -18.764 1.00 87.62 92 ILE A N 1
ATOM 736 C CA . ILE A 1 92 ? 0.744 -0.990 -19.957 1.00 87.62 92 ILE A CA 1
ATOM 737 C C . ILE A 1 92 ? 1.969 -1.421 -20.753 1.00 87.62 92 ILE A C 1
ATOM 739 O O . ILE A 1 92 ? 3.076 -1.474 -20.219 1.00 87.62 92 ILE A O 1
ATOM 743 N N . ILE A 1 93 ? 1.750 -1.718 -22.030 1.00 86.44 93 ILE A N 1
ATOM 744 C CA . ILE A 1 93 ? 2.791 -2.108 -22.979 1.00 86.44 93 ILE A CA 1
ATOM 745 C C . ILE A 1 93 ? 3.166 -0.869 -23.789 1.00 86.44 93 ILE A C 1
ATOM 747 O O . ILE A 1 93 ? 2.278 -0.182 -24.304 1.00 86.44 93 ILE A O 1
ATOM 751 N N . ARG A 1 94 ? 4.462 -0.574 -23.872 1.00 74.75 94 ARG A N 1
ATOM 752 C CA . ARG A 1 94 ? 5.015 0.542 -24.640 1.00 74.75 94 ARG A CA 1
ATOM 753 C C . ARG A 1 94 ? 6.179 0.102 -25.519 1.00 74.75 94 ARG A C 1
ATOM 755 O O . ARG A 1 94 ? 6.863 -0.886 -25.166 1.00 74.75 94 ARG A O 1
#

Secondary structure (DSSP, 8-state):
-PPP--TTTHHHHHHHHHHHHHHHHHHHHHHHT-EEEEEETTTTEEEEE-HHHHHHHHHHHH---SS-HHHHHHHHHHHHHHHHHTT-EEEEE-

Radius of gyration: 20.29 Å; chains: 1; bounding box: 51×25×71 Å

Sequence (94 aa):
MPKPKNKKANKLSTLEIDSVFIFKIILFVVLGSQWLHILDTNTNKQYPLPIGAIISVAFAMHDHFKIDRKIDYSIIILAMFVGFWLPMGTTIIR